Protein AF-A0A7J8MWI9-F1 (afdb_monomer_lite)

pLDDT: mean 83.26, std 20.72, range [40.97, 98.25]

Organism: NCBI:txid34289

Sequence (66 aa):
MKTEDNLPAVQSVVKDGSFVQIKVLFFAKARDITGLTELSMEVSSGSTTQDCLNKLVAKFPNLDEI

Secondary structure (DSSP, 8-state):
------------------EEEEEEE--THHHHHHS-SEEEEEEETT--HHHHHHHHHHH-GGGGG-

Structure (mmCIF, N/CA/C/O backbone):
data_AF-A0A7J8MWI9-F1
#
_entry.id   AF-A0A7J8MWI9-F1
#
loop_
_atom_site.group_PDB
_atom_site.id
_atom_site.type_symbol
_atom_site.label_atom_id
_atom_site.label_alt_id
_atom_site.label_comp_id
_atom_site.label_asym_id
_atom_site.label_entity_id
_atom_site.label_seq_id
_atom_site.pdbx_PDB_ins_code
_atom_site.Cartn_x
_atom_site.Cartn_y
_atom_site.Cartn_z
_atom_site.occupancy
_atom_site.B_iso_or_equiv
_atom_site.auth_seq_id
_atom_site.auth_comp_id
_atom_site.auth_asym_id
_atom_site.auth_atom_id
_atom_site.pdbx_PDB_model_num
ATOM 1 N N . MET A 1 1 ? 41.939 1.083 -48.956 1.00 40.97 1 MET A N 1
ATOM 2 C CA . MET A 1 1 ? 41.205 0.221 -48.011 1.00 40.97 1 MET A CA 1
ATOM 3 C C . MET A 1 1 ? 41.412 0.818 -46.626 1.00 40.97 1 MET A C 1
ATOM 5 O O . MET A 1 1 ? 42.452 0.596 -46.024 1.00 40.97 1 MET A O 1
ATOM 9 N N . LYS A 1 2 ? 40.535 1.737 -46.210 1.00 43.81 2 LYS A N 1
ATOM 10 C CA . LYS A 1 2 ? 40.522 2.274 -44.844 1.00 43.81 2 LYS A CA 1
ATOM 11 C C . LYS A 1 2 ? 39.267 1.700 -44.206 1.00 43.81 2 LYS A C 1
ATOM 13 O O . LYS A 1 2 ? 38.172 1.973 -44.683 1.00 43.81 2 LYS A O 1
ATOM 18 N N . THR A 1 3 ? 39.484 0.802 -43.260 1.00 44.59 3 THR A N 1
ATOM 19 C CA . THR A 1 3 ? 38.461 0.011 -42.589 1.00 44.59 3 THR A CA 1
ATOM 20 C C . THR A 1 3 ? 37.695 0.893 -41.608 1.00 44.59 3 THR A C 1
ATOM 22 O O . THR A 1 3 ? 38.285 1.459 -40.694 1.00 44.59 3 THR A O 1
ATOM 25 N N . GLU A 1 4 ? 36.413 1.051 -41.925 1.00 44.88 4 GLU A N 1
ATOM 26 C CA . GLU A 1 4 ? 35.224 1.072 -41.066 1.00 44.88 4 GLU A CA 1
ATOM 27 C C . GLU A 1 4 ? 35.343 1.662 -39.655 1.00 44.88 4 GLU A C 1
ATOM 29 O O . GLU A 1 4 ? 35.905 1.062 -38.735 1.00 44.88 4 GLU A O 1
ATOM 34 N N . ASP A 1 5 ? 34.667 2.806 -39.501 1.00 51.09 5 ASP A N 1
ATOM 35 C CA . ASP A 1 5 ? 33.982 3.246 -38.291 1.00 51.09 5 ASP A CA 1
ATOM 36 C C . ASP A 1 5 ? 33.540 2.076 -37.409 1.00 51.09 5 ASP A C 1
ATOM 38 O O . ASP A 1 5 ? 32.599 1.351 -37.720 1.00 51.09 5 ASP A O 1
ATOM 42 N N . ASN A 1 6 ? 34.182 1.941 -36.258 1.00 47.41 6 ASN A N 1
ATOM 43 C CA . ASN A 1 6 ? 33.572 1.315 -35.101 1.00 47.41 6 ASN A CA 1
ATOM 44 C C . ASN A 1 6 ? 33.866 2.219 -33.908 1.00 47.41 6 ASN A C 1
ATOM 46 O O . ASN A 1 6 ? 34.831 2.029 -33.168 1.00 47.41 6 ASN A O 1
ATOM 50 N N . LEU A 1 7 ? 33.003 3.227 -33.729 1.00 52.16 7 LEU A N 1
ATOM 51 C CA . LEU A 1 7 ? 32.675 3.684 -32.383 1.00 52.16 7 LEU A CA 1
ATOM 52 C C . LEU A 1 7 ? 32.432 2.410 -31.565 1.00 52.16 7 LEU A C 1
ATOM 54 O O . LEU A 1 7 ? 31.630 1.580 -32.012 1.00 52.16 7 LEU A O 1
ATOM 58 N N . PRO A 1 8 ? 33.038 2.223 -30.381 1.00 44.00 8 PRO A N 1
ATOM 59 C CA . PRO A 1 8 ? 32.386 1.351 -29.441 1.00 44.00 8 PRO A CA 1
ATOM 60 C C . PRO A 1 8 ? 31.053 2.053 -29.202 1.00 44.00 8 PRO A C 1
ATOM 62 O O . PRO A 1 8 ? 30.985 3.093 -28.545 1.0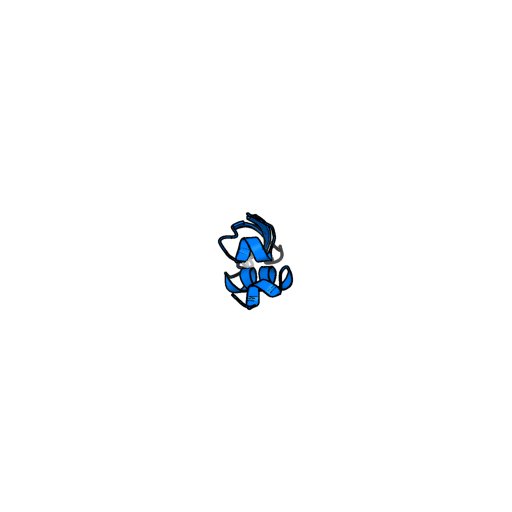0 44.00 8 PRO A O 1
ATOM 65 N N . ALA A 1 9 ? 29.984 1.520 -29.797 1.00 47.94 9 ALA A N 1
ATOM 66 C CA . ALA A 1 9 ? 28.704 1.573 -29.144 1.00 47.94 9 ALA A CA 1
ATOM 67 C C . ALA A 1 9 ? 29.037 1.063 -27.750 1.00 47.94 9 ALA A C 1
ATOM 69 O O . ALA A 1 9 ? 29.271 -0.132 -27.553 1.00 47.94 9 ALA A O 1
ATOM 70 N N . VAL A 1 10 ? 29.187 1.993 -26.808 1.00 44.28 10 VAL A N 1
ATOM 71 C CA . VAL A 1 10 ? 28.999 1.694 -25.408 1.00 44.28 10 VAL A CA 1
ATOM 72 C C . VAL A 1 10 ? 27.557 1.241 -25.414 1.00 44.28 10 VAL A C 1
ATOM 74 O O . VAL A 1 10 ? 26.630 2.043 -25.363 1.00 44.28 10 VAL A O 1
ATOM 77 N N . GLN A 1 11 ? 27.386 -0.054 -25.687 1.00 46.53 11 GLN A N 1
ATOM 78 C CA . GLN A 1 11 ? 26.199 -0.803 -25.393 1.00 46.53 11 GLN A CA 1
ATOM 79 C C . GLN A 1 11 ? 25.970 -0.412 -23.956 1.00 46.53 11 GLN A C 1
ATOM 81 O O . GLN A 1 11 ? 26.778 -0.760 -23.095 1.00 46.53 11 GLN A O 1
ATOM 86 N N . SER A 1 12 ? 24.987 0.457 -23.738 1.00 50.34 12 SER A N 1
ATOM 87 C CA . SER A 1 12 ? 24.523 0.804 -22.416 1.00 50.34 12 SER A CA 1
ATOM 88 C C . SER A 1 12 ? 24.178 -0.537 -21.814 1.00 50.34 12 SER A C 1
ATOM 90 O O . SER A 1 12 ? 23.168 -1.143 -22.169 1.00 50.34 12 SER A O 1
ATOM 92 N N . VAL A 1 13 ? 25.108 -1.078 -21.038 1.00 46.94 13 VAL A N 1
ATOM 93 C CA . VAL A 1 13 ? 24.936 -2.336 -20.352 1.00 46.94 13 VAL A CA 1
ATOM 94 C C . VAL A 1 13 ? 23.788 -2.018 -19.412 1.00 46.94 13 VAL A C 1
ATOM 96 O O . VAL A 1 13 ? 23.984 -1.324 -18.420 1.00 46.94 13 VAL A O 1
ATOM 99 N N . VAL A 1 14 ? 22.556 -2.382 -19.786 1.00 51.50 14 VAL A N 1
ATOM 100 C CA . VAL A 1 14 ? 21.382 -2.214 -18.927 1.00 51.50 14 VAL A CA 1
ATOM 101 C C . VAL A 1 14 ? 21.536 -3.255 -17.839 1.00 51.50 14 VAL A C 1
ATOM 103 O O . VAL A 1 14 ? 21.000 -4.359 -17.895 1.00 51.50 14 VAL A O 1
ATOM 106 N N . LYS A 1 15 ? 22.394 -2.934 -16.887 1.00 56.69 15 LYS A N 1
ATOM 107 C CA . LYS A 1 15 ? 22.610 -3.714 -15.695 1.00 56.69 15 LYS A CA 1
ATOM 108 C C . LYS A 1 15 ? 23.099 -2.764 -14.626 1.00 56.69 15 LYS A C 1
ATOM 110 O O . LYS A 1 15 ? 24.271 -2.747 -14.309 1.00 56.69 15 LYS A O 1
ATOM 115 N N . ASP A 1 16 ? 22.159 -1.990 -14.102 1.00 50.84 16 ASP A N 1
ATOM 116 C CA . ASP A 1 16 ? 22.203 -1.569 -12.713 1.00 50.84 16 ASP A CA 1
ATOM 117 C C . ASP A 1 16 ? 20.772 -1.418 -12.209 1.00 50.84 16 ASP A C 1
ATOM 119 O O . ASP A 1 16 ? 19.955 -0.686 -12.774 1.00 50.84 16 ASP A O 1
ATOM 123 N N . GLY A 1 17 ? 20.463 -2.186 -11.164 1.00 67.19 17 GLY A N 1
ATOM 124 C CA . GLY A 1 17 ? 19.231 -2.086 -10.399 1.00 67.19 17 GLY A CA 1
ATOM 125 C C . GLY A 1 17 ? 19.159 -0.716 -9.748 1.00 67.19 17 GLY A C 1
ATOM 126 O O . GLY A 1 17 ? 19.552 -0.543 -8.602 1.00 67.19 17 GLY A O 1
ATOM 127 N N . SER A 1 18 ? 18.693 0.275 -10.501 1.00 85.88 18 SER A N 1
ATOM 128 C CA . SER A 1 18 ? 18.332 1.554 -9.916 1.00 85.88 18 SER A CA 1
ATOM 129 C C . SER A 1 18 ? 17.077 1.342 -9.078 1.00 85.88 18 SER A C 1
ATOM 131 O O . SER A 1 18 ? 16.127 0.680 -9.504 1.00 85.88 18 SER A O 1
ATOM 133 N N . PHE A 1 19 ? 17.110 1.863 -7.861 1.00 93.19 19 PHE A N 1
ATOM 134 C CA . PHE A 1 19 ? 16.004 1.811 -6.926 1.00 93.19 19 PHE A CA 1
ATOM 135 C C . PHE A 1 19 ? 15.514 3.226 -6.639 1.00 93.19 19 PHE A C 1
ATOM 137 O O . PHE A 1 19 ? 16.271 4.196 -6.700 1.00 93.19 19 PHE A O 1
ATOM 144 N N . VAL A 1 20 ? 14.231 3.334 -6.322 1.00 95.00 20 VAL A N 1
ATOM 145 C CA . VAL A 1 20 ? 13.571 4.572 -5.928 1.00 95.00 20 VAL A CA 1
ATOM 146 C C . VAL A 1 20 ? 12.989 4.375 -4.539 1.00 95.00 20 VAL A C 1
ATOM 148 O O . VAL A 1 20 ? 12.326 3.375 -4.259 1.00 95.00 20 VAL A O 1
ATOM 151 N N . GLN A 1 21 ? 13.220 5.352 -3.668 1.00 96.69 21 GLN A N 1
ATOM 152 C CA . GLN A 1 21 ? 12.575 5.416 -2.366 1.00 96.69 21 GLN A CA 1
ATOM 153 C C . GLN A 1 21 ? 11.201 6.072 -2.524 1.00 96.69 21 GLN A C 1
ATOM 155 O O . GLN A 1 21 ? 11.102 7.209 -2.985 1.00 96.69 21 GLN A O 1
ATOM 160 N N . ILE A 1 22 ? 10.144 5.381 -2.114 1.00 96.44 22 ILE A N 1
ATOM 161 C CA . ILE A 1 22 ? 8.787 5.922 -2.086 1.00 96.44 22 ILE A CA 1
ATOM 162 C C . ILE A 1 22 ? 8.284 6.044 -0.653 1.00 96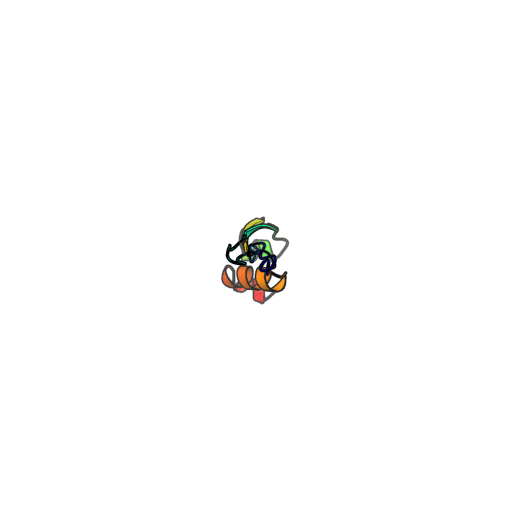.44 22 ILE A C 1
ATOM 164 O O . ILE A 1 22 ? 8.583 5.220 0.214 1.00 96.44 22 ILE A O 1
ATOM 168 N N . LYS A 1 23 ? 7.489 7.087 -0.412 1.00 98.00 23 LYS A N 1
ATOM 169 C CA . LYS A 1 23 ? 6.797 7.309 0.853 1.00 98.00 23 LYS A CA 1
ATOM 170 C C . LYS A 1 23 ? 5.343 6.880 0.712 1.00 98.00 23 LYS A C 1
ATOM 172 O O . LYS A 1 23 ? 4.592 7.469 -0.060 1.00 98.00 23 LYS A O 1
ATOM 177 N N . VAL A 1 24 ? 4.954 5.870 1.474 1.00 97.75 24 VAL A N 1
ATOM 178 C CA . VAL A 1 24 ? 3.582 5.369 1.553 1.00 97.75 24 VAL A CA 1
ATOM 179 C C . VAL A 1 24 ? 2.907 6.028 2.743 1.00 97.75 24 VAL A C 1
ATOM 181 O O . VAL A 1 24 ? 3.462 6.035 3.837 1.00 97.75 24 VAL A O 1
ATOM 184 N N . LEU A 1 25 ? 1.720 6.587 2.5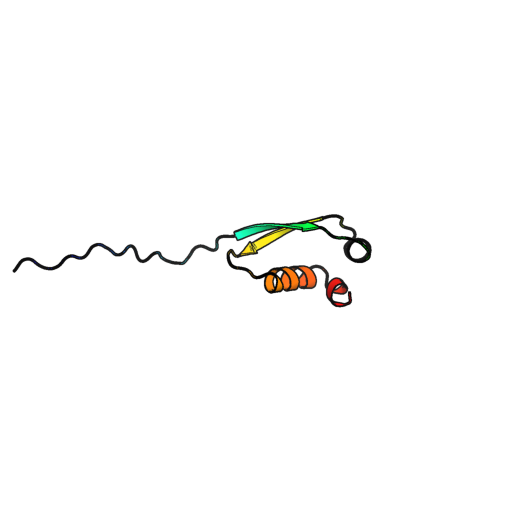32 1.00 98.25 25 LEU A N 1
ATOM 185 C CA . LEU A 1 25 ? 0.906 7.197 3.578 1.00 98.25 25 LEU A CA 1
ATOM 186 C C . LEU A 1 25 ? -0.317 6.317 3.818 1.00 98.25 25 LEU A C 1
ATOM 188 O O . LEU A 1 25 ? -1.083 6.061 2.890 1.00 98.25 25 LEU A O 1
ATOM 192 N N . PHE A 1 26 ? -0.510 5.871 5.054 1.00 97.62 26 PHE A N 1
ATOM 193 C CA . PHE A 1 26 ? -1.687 5.093 5.429 1.00 97.62 26 PHE A CA 1
ATOM 194 C C . PHE A 1 26 ? -2.783 6.023 5.945 1.00 97.62 26 PHE A C 1
ATOM 196 O O . PHE A 1 26 ? -2.508 7.007 6.639 1.00 97.62 26 PHE A O 1
ATOM 203 N N . PHE A 1 27 ? -4.038 5.695 5.642 1.00 96.62 27 PHE A N 1
ATOM 204 C CA . PHE A 1 27 ? -5.219 6.442 6.077 1.00 96.62 27 PHE A CA 1
ATOM 205 C C . PHE A 1 27 ? -6.336 5.490 6.505 1.00 96.62 27 PHE A C 1
ATOM 207 O O . PHE A 1 27 ? -6.373 4.338 6.075 1.00 96.62 27 PHE A O 1
ATOM 214 N N . ALA A 1 28 ? -7.253 5.997 7.336 1.00 96.75 28 ALA A N 1
ATOM 215 C CA . ALA A 1 28 ? -8.420 5.259 7.825 1.00 96.75 28 ALA A CA 1
ATOM 216 C C . ALA A 1 28 ? -8.041 3.850 8.332 1.00 96.75 28 ALA A C 1
ATOM 218 O O . ALA A 1 28 ? -7.033 3.702 9.024 1.00 96.75 28 ALA A O 1
ATOM 219 N N . LYS A 1 29 ? -8.803 2.823 7.936 1.00 95.88 29 LYS A N 1
ATOM 220 C CA . LYS A 1 29 ? -8.623 1.425 8.350 1.00 95.88 29 LYS A CA 1
ATOM 221 C C . LYS A 1 29 ? -7.217 0.873 8.070 1.00 95.88 29 LYS A C 1
ATOM 223 O O . LYS A 1 29 ? -6.748 0.008 8.800 1.00 95.88 29 LYS A O 1
ATOM 228 N N . ALA A 1 30 ? -6.497 1.394 7.071 1.00 96.25 30 ALA A N 1
ATOM 229 C CA . ALA A 1 30 ? -5.124 0.961 6.808 1.00 96.25 30 ALA A CA 1
ATOM 230 C C . ALA A 1 30 ? -4.155 1.350 7.943 1.00 96.25 30 ALA A C 1
ATOM 232 O O . ALA A 1 30 ? -3.180 0.638 8.183 1.00 96.25 30 ALA A O 1
ATOM 233 N N . ARG A 1 31 ? -4.425 2.441 8.682 1.00 96.81 31 ARG A N 1
ATOM 234 C CA . ARG A 1 31 ? -3.661 2.784 9.897 1.00 96.81 31 ARG A CA 1
ATOM 235 C C . ARG A 1 31 ? -3.934 1.800 11.022 1.00 96.81 31 ARG A C 1
ATOM 237 O O . ARG A 1 31 ? -2.997 1.406 11.699 1.00 96.81 31 ARG A O 1
ATOM 244 N N . ASP A 1 32 ? -5.184 1.379 11.180 1.00 96.00 32 ASP A N 1
ATOM 245 C CA . ASP A 1 32 ? -5.557 0.394 12.199 1.00 96.00 32 ASP A CA 1
ATOM 246 C C . ASP A 1 32 ? -4.916 -0.970 11.904 1.00 96.00 32 ASP A C 1
ATOM 248 O O . ASP A 1 32 ? -4.458 -1.653 12.814 1.00 96.00 32 ASP A O 1
ATOM 252 N N . ILE A 1 33 ? -4.821 -1.339 10.621 1.00 95.94 33 ILE A N 1
ATOM 253 C CA . ILE A 1 33 ? -4.196 -2.592 10.174 1.00 95.94 33 ILE A CA 1
ATOM 254 C C . ILE A 1 33 ? -2.672 -2.564 10.335 1.00 95.94 33 ILE A C 1
ATOM 256 O O . ILE A 1 33 ? -2.083 -3.528 10.819 1.00 95.94 33 ILE A O 1
ATOM 260 N N . THR A 1 34 ? -2.014 -1.490 9.894 1.00 96.06 34 THR A N 1
ATOM 261 C CA . THR A 1 34 ? -0.540 -1.418 9.893 1.00 96.06 34 THR A CA 1
ATOM 262 C C . THR A 1 34 ? 0.050 -0.898 11.199 1.00 96.06 34 THR A C 1
ATOM 264 O O . THR A 1 34 ? 1.232 -1.113 11.456 1.00 96.06 34 THR A O 1
ATOM 267 N N . GLY A 1 35 ? -0.735 -0.176 12.002 1.00 96.81 35 GLY A N 1
ATOM 268 C CA . GLY A 1 35 ? -0.265 0.597 13.153 1.00 96.81 35 GLY A CA 1
ATOM 269 C C . GLY A 1 35 ? 0.599 1.811 12.783 1.00 96.81 35 GLY A C 1
ATOM 270 O O . GLY A 1 35 ? 1.164 2.450 13.669 1.00 96.81 35 GLY A O 1
ATOM 271 N N . LEU A 1 36 ? 0.736 2.131 11.492 1.00 97.56 36 LEU A N 1
ATOM 272 C CA . LEU A 1 36 ? 1.634 3.167 10.984 1.00 97.56 36 LEU A CA 1
ATOM 273 C C . LEU A 1 36 ? 0.846 4.302 10.331 1.00 97.56 36 LEU A C 1
ATOM 275 O O . LEU A 1 36 ? -0.190 4.094 9.705 1.00 97.56 36 LEU A O 1
ATOM 279 N N . THR A 1 37 ? 1.372 5.521 10.420 1.00 98.06 37 THR A N 1
ATOM 280 C CA . THR A 1 37 ? 0.878 6.660 9.630 1.00 98.06 37 THR A CA 1
ATOM 281 C C . THR A 1 37 ? 1.542 6.728 8.257 1.00 98.06 37 THR A C 1
ATOM 283 O O . THR A 1 37 ? 0.920 7.175 7.294 1.00 98.06 37 THR A O 1
ATOM 286 N N . GLU A 1 38 ? 2.786 6.258 8.156 1.00 98.00 38 GLU A N 1
ATOM 287 C CA . GLU A 1 38 ? 3.576 6.226 6.932 1.00 98.00 38 GLU A CA 1
ATOM 288 C C . GLU A 1 38 ? 4.639 5.119 6.954 1.00 98.00 38 GLU A C 1
ATOM 290 O O . GLU A 1 38 ? 5.012 4.607 8.010 1.00 98.00 38 GLU A O 1
ATOM 295 N N . LEU A 1 39 ? 5.149 4.770 5.775 1.00 97.69 39 LEU A N 1
ATOM 296 C CA . LEU A 1 39 ? 6.267 3.852 5.585 1.00 97.69 39 LEU A CA 1
ATOM 297 C C . LEU A 1 39 ? 7.138 4.334 4.423 1.00 97.69 39 LEU A C 1
ATOM 299 O O . LEU A 1 39 ? 6.632 4.626 3.343 1.00 97.69 39 LEU A O 1
ATOM 303 N N . SER A 1 40 ? 8.456 4.350 4.616 1.00 97.44 40 SER A N 1
ATOM 304 C CA . SER A 1 40 ? 9.403 4.478 3.507 1.00 97.44 40 SER A CA 1
ATOM 305 C C . SER A 1 40 ? 9.713 3.094 2.938 1.00 97.44 40 SER A C 1
ATOM 307 O O . SER A 1 40 ? 10.048 2.174 3.688 1.00 97.44 40 SER A O 1
ATOM 309 N N . MET A 1 41 ? 9.585 2.928 1.625 1.00 96.25 41 MET A N 1
ATOM 310 C CA . MET A 1 41 ? 9.804 1.659 0.936 1.00 96.25 41 MET A CA 1
ATOM 311 C C . MET A 1 41 ? 10.647 1.879 -0.314 1.00 96.25 41 MET A C 1
ATOM 313 O O . MET A 1 41 ? 10.383 2.780 -1.098 1.00 96.25 41 MET A O 1
ATOM 317 N N . GLU A 1 42 ? 11.656 1.041 -0.506 1.00 96.62 42 GLU A N 1
ATOM 318 C CA . GLU A 1 42 ? 12.456 1.029 -1.727 1.00 96.62 42 GLU A CA 1
ATOM 319 C C . GLU A 1 42 ? 11.800 0.124 -2.778 1.00 96.62 42 GLU A C 1
ATOM 321 O O . GLU A 1 42 ? 11.330 -0.966 -2.442 1.00 96.62 42 GLU A O 1
ATOM 326 N N . VAL A 1 43 ? 11.761 0.540 -4.042 1.00 95.69 43 VAL A N 1
ATOM 327 C CA . VAL A 1 43 ? 11.263 -0.252 -5.181 1.00 95.69 43 VAL A CA 1
ATOM 328 C C . VAL A 1 43 ? 12.200 -0.108 -6.373 1.00 95.69 43 VAL A C 1
ATOM 330 O O . VAL A 1 43 ? 12.918 0.881 -6.475 1.00 95.69 43 VAL A O 1
ATOM 333 N N . SER A 1 44 ? 12.224 -1.082 -7.279 1.00 95.88 44 SER A N 1
ATOM 334 C CA . SER A 1 44 ? 13.047 -0.9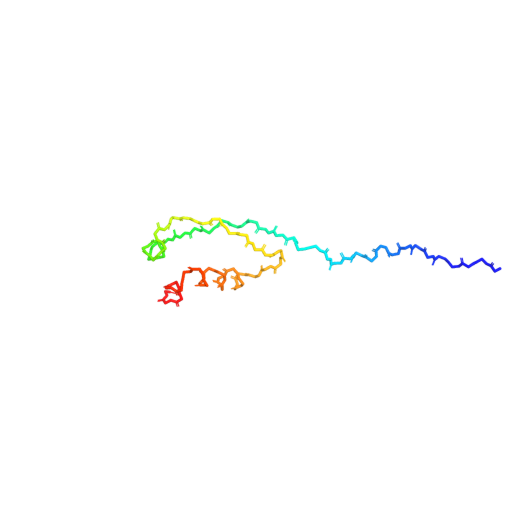75 -8.489 1.00 95.88 44 SER A CA 1
ATOM 335 C C . SER A 1 44 ? 12.512 0.127 -9.405 1.00 95.88 44 SER A C 1
ATOM 337 O O . SER A 1 44 ? 11.298 0.285 -9.548 1.00 95.88 44 SER A O 1
ATOM 339 N N . SER A 1 45 ? 13.390 0.886 -10.052 1.00 94.62 45 SER A N 1
ATOM 340 C CA . SER A 1 45 ? 12.990 1.864 -11.064 1.00 94.62 45 SER A CA 1
ATOM 341 C C . SER A 1 45 ? 12.189 1.191 -12.174 1.00 94.62 45 SER A C 1
ATOM 343 O O . SER A 1 45 ? 12.542 0.111 -12.642 1.00 94.62 45 SER A O 1
ATOM 345 N N . GLY A 1 46 ? 11.103 1.838 -12.593 1.00 94.12 46 GLY A N 1
ATOM 346 C CA . GLY A 1 46 ? 10.154 1.263 -13.548 1.00 94.12 46 GLY A CA 1
ATOM 347 C C . GLY A 1 46 ? 9.094 0.352 -12.920 1.00 94.12 46 GLY A C 1
ATOM 348 O O . GLY A 1 46 ? 8.228 -0.120 -13.651 1.00 94.12 46 GLY A O 1
ATOM 349 N N . SER A 1 47 ? 9.114 0.138 -11.595 1.00 95.62 47 SER A N 1
ATOM 350 C CA 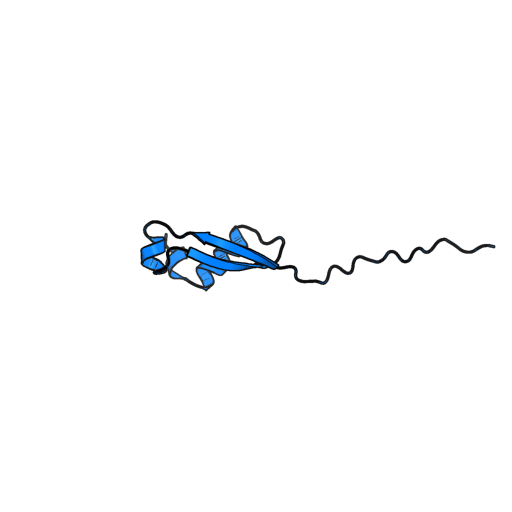. SER A 1 47 ? 8.017 -0.541 -10.891 1.00 95.62 47 SER A CA 1
ATOM 351 C C . SER A 1 47 ? 6.699 0.198 -11.098 1.00 95.62 47 SER A C 1
ATOM 353 O O . SER A 1 47 ? 6.637 1.431 -11.059 1.00 95.62 47 SER A O 1
ATOM 355 N N . THR A 1 48 ? 5.632 -0.568 -11.277 1.00 96.88 48 THR A N 1
ATOM 356 C CA . THR A 1 48 ? 4.270 -0.053 -11.392 1.00 96.88 48 THR A CA 1
ATOM 357 C C . THR A 1 48 ? 3.630 0.138 -10.019 1.00 96.88 48 THR A C 1
ATOM 359 O O . THR A 1 48 ? 4.106 -0.363 -8.999 1.00 96.88 48 THR A O 1
ATOM 362 N N . THR A 1 49 ? 2.484 0.820 -9.979 1.00 95.94 49 THR A N 1
ATOM 363 C CA . THR A 1 49 ? 1.666 0.894 -8.761 1.00 95.94 49 THR A CA 1
ATOM 364 C C . THR A 1 49 ? 1.256 -0.494 -8.260 1.00 95.94 49 THR A C 1
ATOM 366 O O . THR A 1 49 ? 1.242 -0.704 -7.050 1.00 95.94 49 THR A O 1
ATOM 369 N N . GLN A 1 50 ? 0.980 -1.448 -9.160 1.00 96.50 50 GLN A N 1
ATOM 370 C CA . GLN A 1 50 ? 0.644 -2.821 -8.773 1.00 96.50 50 GLN A CA 1
ATOM 371 C C . GLN A 1 50 ? 1.835 -3.521 -8.112 1.00 96.50 50 GLN A C 1
ATOM 373 O O . GLN A 1 50 ? 1.656 -4.187 -7.099 1.00 96.50 50 GLN A O 1
ATOM 378 N N . ASP A 1 51 ? 3.053 -3.330 -8.622 1.00 96.75 51 ASP A N 1
ATOM 379 C CA . ASP A 1 51 ? 4.263 -3.890 -8.004 1.00 96.75 51 ASP A CA 1
ATOM 380 C C . ASP A 1 51 ? 4.478 -3.324 -6.593 1.00 96.75 51 ASP A C 1
ATOM 382 O O . ASP A 1 51 ? 4.775 -4.064 -5.650 1.00 96.75 51 ASP A O 1
ATOM 386 N N . CYS A 1 52 ? 4.258 -2.016 -6.421 1.00 96.00 52 CYS A N 1
ATOM 387 C CA . CYS A 1 52 ? 4.289 -1.362 -5.113 1.00 96.00 52 CYS A CA 1
ATOM 388 C C . CYS A 1 52 ? 3.223 -1.932 -4.164 1.00 96.00 52 CYS A C 1
ATOM 390 O O . CYS A 1 52 ? 3.529 -2.198 -2.999 1.00 96.00 52 CYS A O 1
ATOM 392 N N . LEU A 1 53 ? 1.994 -2.138 -4.648 1.00 95.38 53 LEU A N 1
ATOM 393 C CA . LEU A 1 53 ? 0.904 -2.717 -3.861 1.00 95.38 53 LEU A CA 1
ATOM 394 C C . LEU A 1 53 ? 1.212 -4.162 -3.460 1.00 95.38 53 LEU A C 1
ATOM 396 O O . LEU A 1 53 ? 1.114 -4.491 -2.283 1.00 95.38 53 LEU A O 1
ATOM 400 N N . ASN A 1 54 ? 1.675 -4.993 -4.394 1.00 95.94 54 ASN A N 1
ATOM 401 C CA . ASN A 1 54 ? 2.069 -6.377 -4.125 1.00 95.94 54 ASN A CA 1
ATOM 402 C C . ASN A 1 54 ? 3.145 -6.439 -3.033 1.00 95.94 54 ASN A C 1
ATOM 404 O O . ASN A 1 54 ? 3.072 -7.263 -2.123 1.00 95.94 54 ASN A O 1
ATOM 408 N N . LYS A 1 55 ? 4.126 -5.528 -3.079 1.00 96.19 55 LYS A N 1
ATOM 409 C CA . LYS A 1 55 ? 5.16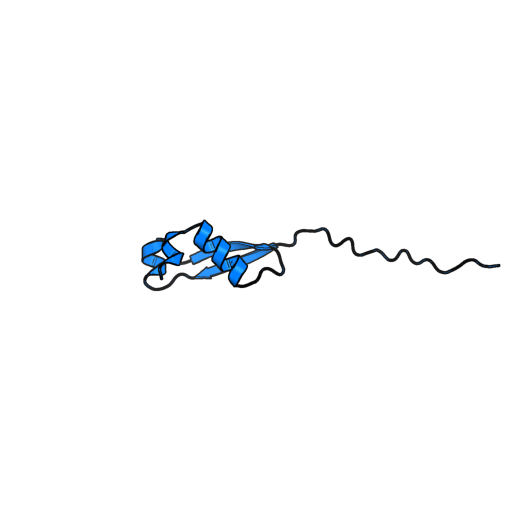4 -5.425 -2.048 1.00 96.19 55 LYS A CA 1
ATOM 410 C C . LYS A 1 55 ? 4.604 -4.984 -0.690 1.00 96.19 55 LYS A C 1
ATOM 412 O O . LYS A 1 55 ? 5.058 -5.481 0.341 1.00 96.19 55 LYS A O 1
ATOM 417 N N . LEU A 1 56 ? 3.625 -4.077 -0.672 1.00 95.81 56 LEU A N 1
ATOM 418 C CA . LEU A 1 56 ? 2.942 -3.647 0.553 1.00 95.81 56 LEU A CA 1
ATOM 419 C C . LEU A 1 56 ? 2.106 -4.768 1.171 1.00 95.81 56 LEU A C 1
ATOM 421 O O . LEU A 1 56 ? 2.236 -5.006 2.369 1.00 95.81 56 LEU A O 1
ATOM 425 N N . VAL A 1 57 ? 1.307 -5.475 0.373 1.00 95.62 57 VAL A N 1
ATOM 426 C CA . VAL A 1 57 ? 0.480 -6.604 0.829 1.00 95.62 57 VAL A CA 1
ATOM 427 C C . VAL A 1 57 ? 1.358 -7.765 1.294 1.00 95.62 57 VAL A C 1
ATOM 429 O O . VAL A 1 57 ? 1.092 -8.352 2.335 1.00 95.62 57 VAL A O 1
ATOM 432 N N . ALA A 1 58 ? 2.486 -8.034 0.628 1.00 96.31 58 ALA A N 1
ATOM 433 C CA . ALA A 1 58 ? 3.453 -9.021 1.113 1.00 96.31 58 ALA A CA 1
ATOM 434 C C . ALA A 1 58 ? 4.008 -8.680 2.512 1.00 96.31 58 ALA A C 1
ATOM 436 O O . ALA A 1 58 ? 4.347 -9.581 3.278 1.00 96.31 58 ALA A O 1
ATOM 437 N N . LYS A 1 59 ? 4.100 -7.387 2.859 1.00 95.31 59 LYS A N 1
ATOM 438 C CA . LYS A 1 59 ? 4.534 -6.920 4.185 1.00 95.31 59 LYS A CA 1
ATOM 439 C C . LYS A 1 59 ? 3.389 -6.865 5.202 1.00 95.31 59 LYS A C 1
ATOM 441 O O . LYS A 1 59 ? 3.616 -7.135 6.379 1.00 95.31 59 LYS A O 1
ATOM 446 N N . PHE A 1 60 ? 2.186 -6.513 4.761 1.00 95.62 60 PHE A N 1
ATOM 447 C CA . PHE A 1 60 ? 0.978 -6.411 5.578 1.00 95.62 60 PHE A CA 1
ATOM 448 C C . PHE A 1 60 ? -0.181 -7.152 4.886 1.00 95.62 60 PHE A C 1
ATOM 450 O O . PHE A 1 60 ? -1.016 -6.505 4.253 1.00 95.62 60 PHE A O 1
ATOM 457 N N . PRO A 1 61 ? -0.264 -8.491 5.005 1.00 95.00 61 PRO A N 1
ATOM 458 C CA . PRO A 1 61 ? -1.240 -9.295 4.257 1.00 95.00 61 PRO A CA 1
ATOM 459 C C . PRO A 1 61 ? -2.696 -8.874 4.474 1.00 95.00 61 PRO A C 1
ATOM 461 O O . PRO A 1 61 ? -3.501 -8.909 3.554 1.00 95.00 61 PRO A O 1
ATOM 464 N N . ASN A 1 62 ? -3.011 -8.366 5.666 1.00 93.94 62 ASN A N 1
ATOM 465 C CA . ASN A 1 62 ? -4.348 -7.891 6.024 1.00 93.94 62 ASN A CA 1
ATOM 466 C C . ASN A 1 62 ? -4.790 -6.628 5.248 1.00 93.94 62 ASN A C 1
ATOM 468 O O . ASN A 1 62 ? -5.935 -6.207 5.385 1.00 93.94 62 ASN A O 1
ATOM 472 N N . LEU A 1 63 ? -3.900 -5.989 4.471 1.00 93.94 63 LEU A N 1
ATOM 473 C CA . LEU A 1 63 ? -4.264 -4.895 3.560 1.00 93.94 63 LEU A CA 1
ATOM 474 C C . LEU A 1 63 ? -4.929 -5.380 2.261 1.00 93.94 63 LEU A C 1
ATOM 476 O O . LEU A 1 63 ? -5.431 -4.541 1.526 1.00 93.94 63 LEU A O 1
ATOM 480 N N . ASP A 1 64 ? -4.943 -6.682 1.966 1.00 88.38 64 ASP A N 1
ATOM 481 C CA . ASP A 1 64 ? -5.612 -7.225 0.768 1.00 88.38 64 ASP A CA 1
ATOM 482 C C . ASP A 1 64 ? -7.148 -7.286 0.916 1.00 88.38 64 ASP A C 1
ATOM 484 O O . ASP A 1 64 ? -7.881 -7.444 -0.053 1.00 88.38 64 ASP A O 1
ATOM 488 N N . GLU A 1 65 ? -7.648 -7.151 2.148 1.00 82.25 65 GLU A N 1
ATOM 489 C CA . GLU A 1 65 ? -9.067 -7.308 2.503 1.00 82.25 65 GLU A CA 1
ATOM 490 C C . GLU A 1 65 ? -9.847 -5.977 2.578 1.00 82.25 65 GLU A C 1
ATOM 492 O O . GLU A 1 65 ? -10.958 -5.936 3.125 1.00 82.25 65 GLU A O 1
ATOM 497 N N . ILE A 1 66 ? -9.263 -4.867 2.116 1.00 78.81 66 ILE A N 1
ATOM 498 C CA . ILE A 1 66 ? -9.819 -3.505 2.251 1.00 78.81 66 ILE A CA 1
ATOM 499 C C . ILE A 1 66 ? -10.054 -2.795 0.925 1.00 78.81 66 ILE A C 1
ATOM 501 O O . ILE A 1 66 ? -9.306 -3.037 -0.043 1.00 78.81 66 ILE A O 1
#

InterPro domains:
  IPR012675 Beta-grasp domain superfamily [G3DSA:3.10.20.30] (20-66)
  IPR016155 Molybdopterin synthase/thiamin biosynthesis sulphur carrier, beta-grasp [SSF54285] (21-64)
  IPR044672 Molybdopterin synthase sulfur carrier subunit [PTHR33359] (18-66)

Radius of gyration: 21.0 Å; chains: 1; bounding box: 51×17×61 Å

Foldseek 3Di:
DDDDDDDPPPPVPPDDQDKDKDKAADDDVRCVQPVDRIDIDIDTPPDDPVNVVVVVCVVRVVVVVD